Protein AF-A0A6A0ATL6-F1 (afdb_monomer_lite)

Foldseek 3Di:
DDDDFDWDDDPQFTDTDDDDDDDGDRPVRVVVVVVVLQVVLQVVLQVVQVVVQVVCVVVVAHQPQWGWDGADPSHTHIDSDDDDPVSVVVVVVVVVVPD

Organism: NCBI:txid2705029

pLDDT: mean 74.1, std 17.29, range [35.72, 93.38]

Structure (mmCIF, N/CA/C/O backbone):
data_AF-A0A6A0ATL6-F1
#
_entry.id   AF-A0A6A0ATL6-F1
#
loop_
_atom_site.group_PDB
_atom_site.id
_atom_site.type_symbol
_atom_site.label_atom_id
_atom_site.label_alt_id
_atom_site.label_comp_id
_atom_site.label_asym_id
_atom_site.label_entity_id
_atom_site.label_seq_id
_atom_site.pdbx_PDB_ins_code
_atom_site.Cartn_x
_atom_site.Cartn_y
_atom_site.Cartn_z
_atom_site.occupancy
_atom_site.B_iso_or_equiv
_atom_site.auth_seq_id
_atom_site.auth_comp_id
_atom_site.auth_asym_id
_atom_site.auth_atom_id
_atom_site.pdbx_PDB_model_num
ATOM 1 N N . MET A 1 1 ? 1.366 16.237 -34.118 1.00 36.06 1 MET A N 1
ATOM 2 C CA . MET A 1 1 ? 1.933 15.518 -35.273 1.00 36.06 1 MET A CA 1
ATOM 3 C C . MET A 1 1 ? 3.122 14.768 -34.701 1.00 36.06 1 MET A C 1
ATOM 5 O O . MET A 1 1 ? 4.007 15.421 -34.175 1.00 36.06 1 MET A O 1
ATOM 9 N N . GLN A 1 2 ? 3.011 13.448 -34.546 1.00 39.28 2 GLN A N 1
ATOM 10 C CA . GLN A 1 2 ? 4.043 12.636 -33.893 1.00 39.28 2 GLN A CA 1
ATOM 11 C C . GLN A 1 2 ? 5.222 12.512 -34.857 1.00 39.28 2 GLN A C 1
ATOM 13 O O . GLN A 1 2 ? 5.040 11.945 -35.930 1.00 39.28 2 GLN A O 1
ATOM 18 N N . ASP A 1 3 ? 6.377 13.072 -34.502 1.00 41.22 3 ASP A N 1
ATOM 19 C CA . ASP A 1 3 ? 7.627 12.816 -35.216 1.00 41.22 3 ASP A CA 1
ATOM 20 C C . ASP A 1 3 ? 8.073 11.387 -34.902 1.00 41.22 3 ASP A C 1
ATOM 22 O O . ASP A 1 3 ? 8.397 11.033 -33.766 1.00 41.22 3 ASP A O 1
ATOM 26 N N . TRP A 1 4 ? 7.997 10.540 -35.922 1.00 35.72 4 TRP A N 1
ATOM 27 C CA . TRP A 1 4 ? 8.517 9.183 -35.902 1.00 35.72 4 TRP A CA 1
ATOM 28 C C . TRP A 1 4 ? 10.005 9.273 -36.243 1.00 35.72 4 TRP A C 1
ATOM 30 O O . TRP A 1 4 ? 10.358 9.466 -37.401 1.00 35.72 4 TRP A O 1
ATOM 40 N N . TYR A 1 5 ? 10.874 9.179 -35.236 1.00 48.56 5 T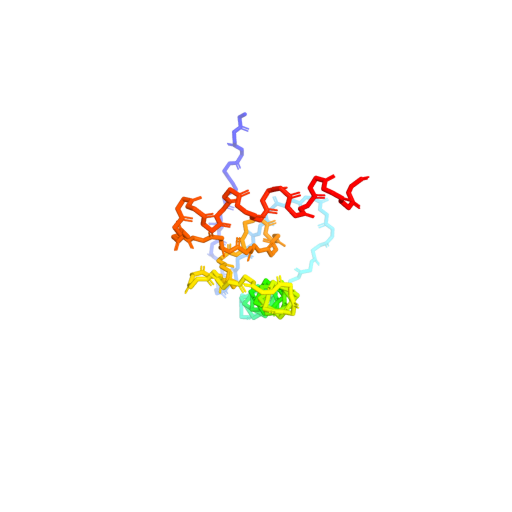YR A N 1
ATOM 41 C CA . TYR A 1 5 ? 12.326 9.158 -35.427 1.00 48.56 5 TYR A CA 1
ATOM 42 C C . TYR A 1 5 ? 12.737 8.007 -36.361 1.00 48.56 5 TYR A C 1
ATOM 44 O O . TYR A 1 5 ? 12.477 6.839 -36.057 1.00 48.56 5 TYR A O 1
ATOM 52 N N . GLU A 1 6 ? 13.394 8.324 -37.481 1.00 45.38 6 GLU A N 1
ATOM 53 C CA . GLU A 1 6 ? 14.033 7.314 -38.325 1.00 45.38 6 GLU A CA 1
ATOM 54 C C . GLU A 1 6 ? 15.246 6.724 -37.596 1.00 45.38 6 GLU A C 1
ATOM 56 O O . GLU A 1 6 ? 16.148 7.434 -37.152 1.00 45.38 6 GLU A O 1
ATOM 61 N N . LEU A 1 7 ? 15.259 5.400 -37.462 1.00 48.75 7 LEU A N 1
ATOM 62 C CA . LEU A 1 7 ? 16.354 4.646 -36.867 1.00 48.75 7 LEU A CA 1
ATOM 63 C C . LEU A 1 7 ? 17.148 3.978 -37.990 1.00 48.75 7 LEU A C 1
ATOM 65 O O . LEU A 1 7 ? 16.650 3.056 -38.637 1.00 48.75 7 LEU A O 1
ATOM 69 N N . ILE A 1 8 ? 18.388 4.419 -38.210 1.00 51.12 8 ILE A N 1
ATOM 70 C CA . ILE A 1 8 ? 19.284 3.811 -39.200 1.00 51.12 8 ILE A CA 1
ATOM 71 C C . ILE A 1 8 ? 20.310 2.933 -38.479 1.00 51.12 8 ILE A C 1
ATOM 73 O O 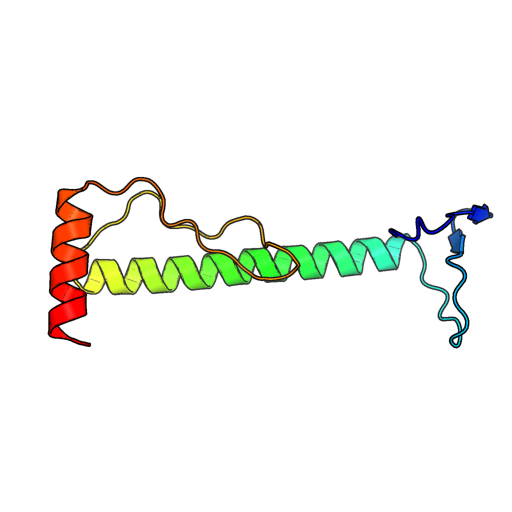. ILE A 1 8 ? 21.001 3.367 -37.556 1.00 51.12 8 ILE A O 1
ATOM 77 N N . LEU A 1 9 ? 20.389 1.676 -38.916 1.00 41.50 9 LEU A N 1
ATOM 78 C CA . LEU A 1 9 ? 21.290 0.651 -38.397 1.00 41.50 9 LEU A CA 1
ATOM 79 C C . LEU A 1 9 ? 22.609 0.710 -39.177 1.00 41.50 9 LEU A C 1
ATOM 81 O O . LEU A 1 9 ? 22.643 0.369 -40.360 1.00 41.50 9 LEU A O 1
ATOM 85 N N . VAL A 1 10 ? 23.701 1.114 -38.525 1.00 42.56 10 VAL A N 1
ATOM 86 C CA . VAL A 1 10 ? 25.050 1.048 -39.108 1.00 42.56 10 VAL A CA 1
ATOM 87 C C . VAL A 1 10 ? 25.951 0.279 -38.148 1.00 42.56 10 VAL A C 1
ATOM 89 O O . VAL A 1 10 ? 26.164 0.692 -37.014 1.00 42.56 10 VAL A O 1
ATOM 92 N N . SER A 1 11 ? 26.462 -0.873 -38.591 1.00 47.91 11 SER A N 1
ATOM 93 C CA . SER A 1 11 ? 27.491 -1.660 -37.887 1.00 47.91 11 SER A CA 1
ATOM 94 C C . SER A 1 11 ? 27.224 -1.908 -36.389 1.00 47.91 11 SER A C 1
ATOM 96 O O . SER A 1 11 ? 28.114 -1.749 -35.561 1.00 47.91 11 SER A O 1
ATOM 98 N N . GLY A 1 12 ? 25.996 -2.295 -36.024 1.00 47.94 12 GLY A N 1
ATOM 99 C CA . GLY A 1 12 ? 25.637 -2.629 -34.636 1.00 47.94 12 GLY A CA 1
ATOM 100 C C . GLY A 1 12 ? 25.437 -1.428 -33.701 1.00 47.94 12 GLY A C 1
ATOM 101 O O . GLY A 1 12 ? 25.255 -1.624 -32.500 1.00 47.94 12 GLY A O 1
ATOM 102 N N . SER A 1 13 ? 25.436 -0.208 -34.242 1.00 43.31 13 SER A N 1
ATOM 103 C CA . SER A 1 13 ? 25.169 1.041 -33.529 1.00 43.31 13 SER A CA 1
ATOM 104 C C . SER A 1 13 ? 23.955 1.750 -34.143 1.00 43.31 13 SER A C 1
ATOM 106 O O . SER A 1 13 ? 23.774 1.740 -35.365 1.00 43.31 13 SER A O 1
ATOM 108 N N . TRP A 1 14 ? 23.094 2.323 -33.297 1.00 51.16 14 TRP A N 1
ATOM 109 C CA . TRP A 1 14 ? 21.949 3.133 -33.728 1.00 51.16 14 TRP A CA 1
ATOM 110 C C . TRP A 1 14 ? 22.337 4.609 -33.666 1.00 51.16 14 TRP A C 1
ATOM 112 O O . TRP A 1 14 ? 22.681 5.107 -32.595 1.00 51.16 14 TRP A O 1
ATOM 122 N N . LEU A 1 15 ? 22.251 5.312 -34.796 1.00 46.25 15 LEU A N 1
ATOM 123 C CA . LEU A 1 15 ? 22.409 6.766 -34.843 1.00 46.25 15 LEU A CA 1
ATOM 124 C C . LEU A 1 15 ? 21.017 7.410 -34.843 1.00 46.25 15 LEU A C 1
ATOM 126 O O . LEU A 1 15 ? 20.220 7.157 -35.744 1.00 46.25 15 LEU A O 1
ATOM 130 N N . VAL A 1 16 ? 20.726 8.219 -33.822 1.00 49.56 16 VAL A N 1
ATOM 131 C CA . VAL A 1 16 ? 19.530 9.075 -33.752 1.00 49.56 16 VAL A CA 1
ATOM 132 C C . VAL A 1 16 ? 19.953 10.479 -34.174 1.00 49.56 16 VAL A C 1
ATOM 134 O O . VAL A 1 16 ? 20.892 11.029 -33.601 1.00 49.56 16 VAL A O 1
ATOM 137 N N . THR A 1 17 ? 19.307 11.055 -35.188 1.00 48.75 17 THR A N 1
ATOM 138 C CA . THR A 1 17 ? 19.652 12.393 -35.684 1.00 48.75 17 THR A CA 1
ATOM 139 C C . THR A 1 17 ? 18.911 13.467 -34.882 1.00 48.75 17 THR A C 1
ATOM 141 O O . THR A 1 17 ? 17.725 13.675 -35.116 1.00 48.75 17 THR A O 1
ATOM 144 N N . ASP A 1 18 ? 19.591 14.170 -33.973 1.00 45.28 18 ASP A N 1
ATOM 145 C CA . ASP A 1 18 ? 19.198 15.530 -33.572 1.00 45.28 18 ASP A CA 1
ATOM 146 C C . ASP A 1 18 ? 20.433 16.378 -33.205 1.00 45.28 18 ASP A C 1
ATOM 148 O O . ASP A 1 18 ? 21.493 15.852 -32.863 1.00 45.28 18 ASP A O 1
ATOM 152 N N . SER A 1 19 ? 20.319 17.694 -33.363 1.00 51.88 19 SER A N 1
ATOM 153 C CA . SER A 1 19 ? 21.411 18.666 -33.512 1.00 51.88 19 SER A CA 1
ATOM 154 C C . SER A 1 19 ? 22.036 19.147 -32.186 1.00 51.88 19 SER A C 1
ATOM 156 O O . SER A 1 19 ? 22.281 20.340 -32.016 1.00 51.88 19 SER A O 1
ATOM 158 N N . GLU A 1 20 ? 22.363 18.238 -31.263 1.00 50.06 20 GLU A N 1
ATOM 159 C CA . GLU A 1 20 ? 23.122 18.520 -30.025 1.00 50.06 20 GLU A CA 1
ATOM 160 C C . GLU A 1 20 ? 24.350 17.585 -29.890 1.00 50.06 20 GLU A C 1
ATOM 162 O O . GLU A 1 20 ? 24.359 16.497 -30.470 1.00 50.06 20 GLU A O 1
ATOM 167 N N . PRO A 1 21 ? 25.446 17.985 -29.201 1.00 45.72 21 PRO A N 1
ATOM 168 C CA . PRO A 1 21 ? 26.745 17.317 -29.330 1.00 45.72 21 PRO A CA 1
ATOM 169 C C . PRO A 1 21 ? 26.717 15.845 -28.886 1.00 45.72 21 PRO A C 1
ATOM 171 O O . PRO A 1 21 ? 26.469 15.510 -27.727 1.00 45.72 21 PRO A O 1
ATOM 174 N N . MET A 1 22 ? 27.023 14.983 -29.858 1.00 42.31 22 MET A N 1
ATOM 175 C CA . MET A 1 22 ? 26.930 13.524 -29.835 1.00 42.31 22 MET A CA 1
ATOM 176 C C . MET A 1 22 ? 27.717 12.865 -28.692 1.00 42.31 22 MET A C 1
ATOM 178 O O . MET A 1 22 ? 28.942 12.983 -28.613 1.00 42.31 22 MET A O 1
ATOM 182 N N . ARG A 1 23 ? 27.030 12.064 -27.869 1.00 55.66 23 ARG A N 1
ATOM 183 C CA . ARG A 1 23 ? 27.655 10.972 -27.111 1.00 55.66 23 ARG A CA 1
ATOM 184 C C . ARG A 1 23 ? 27.321 9.654 -27.794 1.00 55.66 23 ARG A C 1
ATOM 186 O O . ARG A 1 23 ? 26.164 9.246 -27.817 1.00 55.66 23 ARG A O 1
ATOM 193 N N . GLU A 1 24 ? 28.338 8.991 -28.333 1.00 54.38 24 GLU A N 1
ATOM 194 C CA . GLU A 1 24 ? 28.221 7.614 -28.804 1.00 54.38 24 GLU A CA 1
ATOM 195 C C . GLU A 1 24 ? 27.989 6.708 -27.589 1.00 54.38 24 GLU A C 1
ATOM 197 O O . GLU A 1 24 ? 28.874 6.512 -26.756 1.00 54.38 24 GLU A O 1
ATOM 202 N N . VAL A 1 25 ? 26.766 6.204 -27.448 1.00 57.88 25 VAL A N 1
ATOM 203 C CA . VAL A 1 25 ? 26.416 5.207 -26.435 1.00 57.88 25 VAL A CA 1
ATOM 204 C C . VAL A 1 25 ? 26.256 3.862 -27.120 1.00 57.88 25 VAL A C 1
ATOM 206 O O . VAL A 1 25 ? 25.425 3.691 -28.009 1.00 57.88 25 VAL A O 1
ATOM 209 N N . SER A 1 26 ? 27.055 2.884 -26.693 1.00 71.56 26 SER A N 1
ATOM 210 C CA . SER A 1 26 ? 26.893 1.502 -27.139 1.00 71.56 26 SER A CA 1
ATOM 211 C C . SER A 1 26 ? 25.488 1.009 -26.784 1.00 71.56 26 SER A C 1
ATOM 213 O O . SER A 1 26 ? 25.012 1.225 -25.668 1.00 71.56 26 SER A O 1
ATOM 215 N N . VAL A 1 27 ? 24.827 0.305 -27.706 1.00 65.38 27 VAL A N 1
ATOM 216 C CA . VAL A 1 27 ? 23.477 -0.259 -27.510 1.00 65.38 27 VAL A CA 1
ATOM 217 C C . VAL A 1 27 ? 23.399 -1.100 -26.229 1.00 65.38 27 VAL A C 1
ATOM 219 O O . VAL A 1 27 ? 22.405 -1.045 -25.506 1.00 65.38 27 VAL A O 1
ATOM 222 N N . GLY A 1 28 ? 24.475 -1.819 -25.892 1.00 67.44 28 GLY A N 1
ATOM 223 C CA . GLY A 1 28 ? 24.569 -2.579 -24.643 1.00 67.44 28 GLY A CA 1
ATOM 224 C C . GLY A 1 28 ? 24.545 -1.699 -23.388 1.00 67.44 28 GLY A C 1
ATOM 225 O O . GLY A 1 28 ? 23.932 -2.071 -22.389 1.00 67.44 28 GLY A O 1
ATOM 226 N N . GLN A 1 29 ? 25.146 -0.508 -23.447 1.00 65.94 29 GLN A N 1
ATOM 227 C CA . GLN A 1 29 ? 25.128 0.455 -22.348 1.00 65.94 29 GLN A CA 1
ATOM 228 C C . GLN A 1 29 ? 23.735 1.078 -22.183 1.00 65.94 29 GLN A C 1
ATOM 230 O O . GLN A 1 29 ? 23.207 1.091 -21.074 1.00 65.94 29 GLN A O 1
ATOM 235 N N . ALA A 1 30 ? 23.093 1.488 -23.281 1.00 67.69 30 ALA A N 1
ATOM 236 C CA . ALA A 1 30 ? 21.751 2.074 -23.244 1.00 67.69 30 ALA A CA 1
ATOM 237 C C . ALA A 1 30 ? 20.686 1.096 -22.705 1.00 67.69 30 ALA A C 1
ATOM 239 O O . ALA A 1 30 ? 19.795 1.487 -21.948 1.00 67.69 30 ALA A O 1
ATOM 240 N N . ILE A 1 31 ? 20.786 -0.193 -23.055 1.00 72.44 31 ILE A N 1
ATOM 241 C CA . ILE A 1 31 ? 19.900 -1.236 -22.516 1.00 72.44 31 ILE A CA 1
ATOM 242 C C . ILE A 1 31 ? 20.170 -1.449 -21.022 1.00 72.44 31 ILE A C 1
ATOM 244 O O . ILE A 1 31 ? 19.225 -1.490 -20.240 1.00 72.44 31 ILE A O 1
ATOM 248 N N . SER A 1 32 ? 21.439 -1.525 -20.612 1.00 74.12 32 SER A N 1
ATOM 249 C CA . SER A 1 32 ? 21.823 -1.703 -19.204 1.00 74.12 32 SER A CA 1
ATOM 250 C C . SER A 1 32 ? 21.312 -0.563 -18.311 1.00 74.12 32 SER A C 1
ATOM 252 O O . SER A 1 32 ? 20.687 -0.793 -17.270 1.00 74.12 32 SER A O 1
ATOM 254 N N . GLU A 1 33 ? 21.497 0.682 -18.749 1.00 72.00 33 GLU A N 1
ATOM 255 C CA . GLU A 1 33 ? 21.007 1.875 -18.053 1.00 72.00 33 GLU A CA 1
ATOM 256 C C . GLU A 1 33 ? 19.474 1.880 -17.959 1.00 72.00 33 GLU A C 1
ATOM 258 O O . GLU A 1 33 ? 18.912 2.110 -16.886 1.00 72.00 33 GLU A O 1
ATOM 263 N N . ARG A 1 34 ? 18.768 1.542 -19.046 1.00 74.94 34 ARG A N 1
ATOM 264 C CA . ARG A 1 34 ? 17.301 1.462 -19.032 1.00 74.94 34 ARG A CA 1
ATOM 265 C C . ARG A 1 34 ? 16.793 0.356 -18.101 1.00 74.94 34 ARG A C 1
ATOM 267 O O . ARG A 1 34 ? 15.855 0.593 -17.344 1.00 74.94 34 ARG A O 1
ATOM 274 N N . THR A 1 35 ? 17.394 -0.833 -18.130 1.00 79.81 35 THR A N 1
ATOM 275 C CA . THR A 1 35 ? 16.986 -1.965 -17.283 1.00 79.81 35 THR A CA 1
ATOM 276 C C . THR A 1 35 ? 17.248 -1.691 -15.801 1.00 79.81 35 THR A C 1
ATOM 278 O O . THR A 1 35 ? 16.391 -1.985 -14.968 1.00 79.81 35 THR A O 1
ATOM 281 N N . SER A 1 36 ? 18.393 -1.094 -15.457 1.00 80.81 36 SER A N 1
ATOM 282 C CA . SER A 1 36 ? 18.722 -0.733 -14.069 1.00 80.81 36 SER A CA 1
ATOM 283 C C . SER A 1 36 ? 17.803 0.355 -13.508 1.00 80.81 36 SER A C 1
ATOM 285 O O . SER A 1 36 ? 17.342 0.244 -12.368 1.00 80.81 36 SER A O 1
ATOM 287 N N . LYS A 1 37 ? 17.462 1.360 -14.323 1.00 81.75 37 LYS A N 1
ATOM 288 C CA . LYS A 1 37 ? 16.484 2.389 -13.959 1.00 81.75 37 LYS A CA 1
ATOM 289 C C . LYS A 1 37 ? 15.100 1.785 -13.728 1.00 81.75 37 LYS A C 1
ATOM 291 O O . LYS A 1 37 ? 14.512 1.996 -12.674 1.00 81.75 37 LYS A O 1
ATOM 296 N N . PHE A 1 38 ? 14.629 0.971 -14.668 1.00 81.56 38 PHE A N 1
ATOM 297 C CA . PHE A 1 38 ? 13.332 0.307 -14.572 1.00 81.56 38 PHE A CA 1
ATOM 298 C C . PHE A 1 38 ? 13.221 -0.581 -13.320 1.00 81.56 38 PHE A C 1
ATOM 300 O O . PHE A 1 38 ? 12.215 -0.559 -12.614 1.00 81.56 38 PHE A O 1
ATOM 307 N N . LYS A 1 39 ? 14.285 -1.330 -13.002 1.00 86.62 39 LYS A N 1
ATOM 308 C CA . LYS A 1 39 ? 14.355 -2.129 -11.775 1.00 86.62 39 LYS A CA 1
ATOM 309 C C . LYS A 1 39 ? 14.261 -1.258 -10.519 1.00 86.62 39 LYS A C 1
ATOM 311 O O . LYS A 1 39 ? 13.497 -1.585 -9.620 1.00 86.62 39 LYS A O 1
ATOM 316 N N . SER A 1 40 ? 14.998 -0.151 -10.480 1.00 87.25 40 SER A N 1
ATOM 317 C CA . SER A 1 40 ? 14.968 0.782 -9.346 1.00 87.25 40 SER A CA 1
ATOM 318 C C . SER A 1 40 ? 13.571 1.371 -9.115 1.00 87.25 40 SER A C 1
ATOM 320 O O . SER A 1 40 ? 13.142 1.517 -7.975 1.00 87.25 40 SER A O 1
ATOM 322 N N . GLU A 1 41 ? 12.839 1.685 -10.186 1.00 86.19 41 GLU A N 1
ATOM 323 C CA . GLU A 1 41 ? 11.473 2.219 -10.105 1.00 86.19 41 GLU A CA 1
ATOM 324 C C . GLU A 1 41 ? 10.470 1.182 -9.582 1.00 86.19 41 GLU A C 1
ATOM 326 O O . GLU A 1 41 ? 9.598 1.518 -8.780 1.00 86.19 41 GLU A O 1
ATOM 331 N N . LEU A 1 42 ? 10.612 -0.080 -9.995 1.00 84.50 42 LEU A N 1
ATOM 332 C CA . LEU A 1 42 ? 9.799 -1.176 -9.472 1.00 84.50 42 LEU A CA 1
ATOM 333 C C . LEU A 1 42 ? 10.077 -1.420 -7.982 1.00 84.50 42 LEU A C 1
ATOM 335 O O . LEU A 1 42 ? 9.137 -1.517 -7.193 1.00 84.50 42 LEU A O 1
ATOM 339 N N . ASP A 1 43 ? 11.357 -1.469 -7.600 1.00 88.31 43 ASP A N 1
ATOM 340 C CA . ASP A 1 43 ? 11.781 -1.673 -6.212 1.00 88.31 43 ASP A CA 1
ATOM 341 C C . ASP A 1 43 ? 11.243 -0.530 -5.316 1.00 88.31 43 ASP A C 1
ATOM 343 O O . ASP A 1 43 ? 10.682 -0.783 -4.251 1.00 88.31 43 ASP A O 1
ATOM 347 N N . ALA A 1 44 ? 11.276 0.723 -5.790 1.00 88.50 44 ALA A N 1
ATOM 348 C CA . ALA A 1 44 ? 10.695 1.866 -5.076 1.00 88.50 44 ALA A CA 1
ATOM 349 C C . ALA A 1 44 ? 9.165 1.772 -4.905 1.00 88.50 44 ALA A C 1
ATOM 351 O O . ALA A 1 44 ? 8.628 2.163 -3.865 1.00 88.50 44 ALA A O 1
ATOM 352 N N . GLY A 1 45 ? 8.451 1.254 -5.911 1.00 86.50 45 GLY A N 1
ATOM 353 C CA . GLY A 1 45 ? 7.011 1.000 -5.821 1.00 86.50 45 GLY A CA 1
ATOM 354 C C . GLY A 1 45 ? 6.688 -0.073 -4.780 1.00 86.50 45 GLY A C 1
ATOM 355 O O . GLY A 1 45 ? 5.760 0.091 -3.986 1.00 86.50 45 GLY A O 1
ATOM 356 N N . GLN A 1 46 ? 7.491 -1.138 -4.730 1.00 88.44 46 GLN A N 1
ATOM 357 C CA . GLN A 1 46 ? 7.343 -2.194 -3.731 1.00 88.44 46 GLN A CA 1
ATOM 358 C C . GLN A 1 46 ? 7.621 -1.683 -2.312 1.00 88.44 46 GLN A C 1
ATOM 360 O O . GLN A 1 46 ? 6.822 -1.936 -1.414 1.00 88.44 46 GLN A O 1
ATOM 365 N N . ASP A 1 47 ? 8.676 -0.891 -2.114 1.00 91.62 47 ASP A N 1
ATOM 366 C CA . ASP A 1 47 ? 8.987 -0.283 -0.814 1.00 91.62 47 ASP A CA 1
ATOM 367 C C . ASP A 1 47 ? 7.840 0.603 -0.301 1.00 91.62 47 ASP A C 1
ATOM 369 O O . ASP A 1 47 ? 7.505 0.598 0.890 1.00 91.62 47 ASP A O 1
ATOM 373 N N . ALA A 1 48 ? 7.217 1.378 -1.194 1.00 87.94 48 ALA A N 1
ATOM 374 C CA . ALA A 1 48 ? 6.060 2.200 -0.857 1.00 87.94 48 ALA A CA 1
ATOM 375 C C . ALA A 1 48 ? 4.852 1.337 -0.456 1.00 87.94 48 ALA A C 1
ATOM 377 O O . ALA A 1 48 ? 4.189 1.634 0.545 1.00 87.94 48 ALA A O 1
ATOM 378 N N . ALA A 1 49 ? 4.599 0.249 -1.189 1.00 88.44 49 ALA A N 1
ATOM 379 C CA . ALA A 1 49 ? 3.551 -0.708 -0.859 1.00 88.44 49 ALA A CA 1
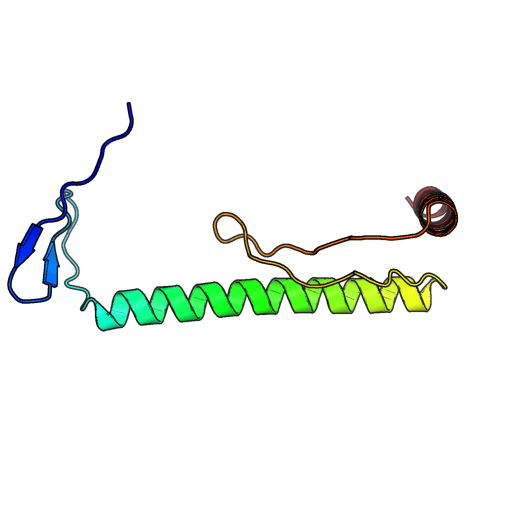ATOM 380 C C . ALA A 1 49 ? 3.796 -1.362 0.508 1.00 88.44 49 ALA A C 1
ATOM 382 O O . ALA A 1 49 ? 2.895 -1.389 1.342 1.00 88.44 49 ALA A O 1
ATOM 383 N N . ASP A 1 50 ? 5.018 -1.804 0.801 1.00 89.94 50 ASP A N 1
ATOM 384 C CA . ASP A 1 50 ? 5.353 -2.454 2.071 1.00 89.94 50 ASP A CA 1
ATOM 385 C C . ASP A 1 50 ? 5.161 -1.514 3.267 1.00 89.94 50 ASP A C 1
ATOM 387 O O . ASP A 1 50 ? 4.603 -1.908 4.301 1.00 89.94 50 ASP A O 1
ATOM 391 N N . ARG A 1 51 ? 5.555 -0.241 3.120 1.00 90.50 51 ARG A N 1
ATOM 392 C CA . ARG A 1 51 ? 5.322 0.795 4.140 1.00 90.50 51 ARG A CA 1
ATOM 393 C C . ARG A 1 51 ? 3.834 1.020 4.383 1.00 90.50 51 ARG A C 1
ATOM 395 O O . ARG A 1 51 ? 3.411 1.058 5.540 1.00 90.50 51 ARG A O 1
ATOM 402 N N . LEU A 1 52 ? 3.038 1.124 3.320 1.00 87.12 52 LEU A N 1
ATOM 403 C CA . LEU A 1 52 ? 1.589 1.281 3.424 1.00 87.12 52 LEU A CA 1
ATOM 404 C C . LEU A 1 52 ? 0.935 0.036 4.046 1.00 87.12 52 LEU A C 1
ATOM 406 O O . LEU A 1 52 ? 0.130 0.165 4.965 1.00 87.12 52 LEU A O 1
ATOM 410 N N . ALA A 1 53 ? 1.334 -1.172 3.640 1.00 88.00 53 ALA A N 1
ATOM 411 C CA . ALA A 1 53 ? 0.850 -2.424 4.221 1.00 88.00 53 ALA A CA 1
ATOM 412 C C . ALA A 1 53 ? 1.153 -2.518 5.717 1.00 88.00 53 ALA A C 1
ATOM 414 O O . ALA A 1 53 ? 0.360 -3.076 6.477 1.00 88.00 53 ALA A O 1
ATOM 415 N N . LYS A 1 54 ? 2.317 -2.027 6.152 1.00 90.38 54 LYS A N 1
ATOM 416 C CA . LYS A 1 54 ? 2.668 -1.970 7.571 1.00 90.38 54 LYS A CA 1
ATOM 417 C C . LYS A 1 54 ? 1.774 -0.980 8.318 1.00 90.38 54 LYS A C 1
ATOM 419 O O . LYS A 1 54 ? 1.174 -1.365 9.312 1.00 90.38 54 LYS A O 1
ATOM 424 N N . ALA A 1 55 ? 1.643 0.251 7.827 1.00 89.62 55 ALA A N 1
ATOM 425 C CA . ALA A 1 55 ? 0.818 1.275 8.470 1.00 89.62 55 ALA A CA 1
ATOM 426 C C . ALA A 1 55 ? -0.657 0.851 8.582 1.00 89.62 55 ALA A C 1
ATOM 428 O O . ALA A 1 55 ? -1.273 1.016 9.631 1.00 89.62 55 ALA A O 1
ATOM 429 N N . LEU A 1 56 ? -1.202 0.235 7.530 1.00 88.06 56 LEU A N 1
ATOM 430 C CA . LEU A 1 56 ? -2.558 -0.312 7.536 1.00 88.06 56 LEU A CA 1
ATOM 431 C C . LEU A 1 56 ? -2.717 -1.423 8.576 1.00 88.06 56 LEU A C 1
ATOM 433 O O . LEU A 1 56 ? -3.694 -1.409 9.318 1.00 88.06 56 LEU A O 1
ATOM 437 N N . ARG A 1 57 ? -1.745 -2.340 8.680 1.00 87.44 57 ARG A N 1
ATOM 438 C CA . ARG A 1 57 ? -1.742 -3.386 9.717 1.00 87.44 57 ARG A CA 1
ATOM 439 C C . ARG A 1 57 ? -1.694 -2.800 11.123 1.00 87.44 57 ARG A C 1
ATOM 441 O O . ARG A 1 57 ? -2.471 -3.234 11.969 1.00 87.44 57 ARG A O 1
ATOM 448 N N . ASP A 1 58 ? -0.846 -1.799 11.349 1.00 89.06 58 ASP A N 1
ATOM 449 C CA . ASP A 1 58 ? -0.741 -1.094 12.633 1.00 89.06 58 ASP A CA 1
ATOM 450 C C . ASP A 1 58 ? -2.070 -0.384 12.992 1.00 89.06 58 ASP A C 1
ATOM 452 O O . ASP A 1 58 ? -2.434 -0.299 14.163 1.00 89.06 58 ASP A O 1
ATOM 456 N N . ALA A 1 59 ? -2.838 0.051 11.986 1.00 85.88 59 ALA A N 1
ATOM 457 C CA . ALA A 1 59 ? -4.182 0.617 12.132 1.00 85.88 59 ALA A CA 1
ATOM 458 C C . ALA A 1 59 ? -5.322 -0.430 12.174 1.00 85.88 59 ALA A C 1
ATOM 460 O O . ALA A 1 59 ? -6.489 -0.059 12.282 1.00 85.88 59 ALA A O 1
ATOM 461 N N . GLY A 1 60 ? -5.016 -1.732 12.109 1.00 87.31 60 GLY A N 1
ATOM 462 C CA . GLY A 1 60 ? -6.004 -2.819 12.172 1.00 87.31 60 GLY A CA 1
ATOM 463 C C . GLY A 1 60 ? -6.658 -3.198 10.836 1.00 87.31 60 GLY A C 1
ATOM 464 O O . GLY A 1 60 ? -7.627 -3.958 10.818 1.00 87.31 60 GLY A O 1
ATOM 465 N N . PHE A 1 61 ? -6.132 -2.710 9.713 1.00 86.50 61 PHE A N 1
ATOM 466 C CA . PHE A 1 61 ? -6.594 -3.018 8.360 1.00 86.50 61 PHE A CA 1
ATOM 467 C C . PHE A 1 61 ? -5.675 -4.030 7.668 1.00 86.50 61 PHE A C 1
ATOM 469 O O . PHE A 1 61 ? -4.469 -4.093 7.898 1.00 86.50 61 PHE A O 1
ATOM 476 N N . THR A 1 62 ? -6.232 -4.842 6.770 1.00 82.44 62 THR A N 1
ATOM 477 C CA . THR A 1 62 ? -5.450 -5.739 5.906 1.00 82.44 62 THR A CA 1
ATOM 478 C C . THR A 1 62 ? -6.005 -5.679 4.492 1.00 82.44 62 THR A C 1
ATOM 480 O O . THR A 1 62 ? -7.160 -6.036 4.262 1.00 82.44 62 THR A O 1
ATOM 483 N N . LEU A 1 63 ? -5.177 -5.226 3.548 1.00 81.50 63 LEU A N 1
ATOM 484 C CA . LEU A 1 63 ? -5.500 -5.196 2.123 1.00 81.50 63 LEU A CA 1
ATOM 485 C C . LEU A 1 63 ? -4.712 -6.318 1.423 1.00 81.50 63 LEU A C 1
ATOM 487 O O . LEU A 1 63 ? -3.487 -6.237 1.353 1.00 81.50 63 LEU A O 1
ATOM 491 N N . PRO A 1 64 ? -5.379 -7.390 0.954 1.00 69.94 64 PRO A N 1
ATOM 492 C CA . PRO A 1 64 ? -4.706 -8.615 0.521 1.00 69.94 64 PRO A CA 1
ATOM 493 C C . PRO A 1 64 ? -4.003 -8.512 -0.838 1.00 69.94 64 PRO A C 1
ATOM 495 O O . PRO A 1 64 ? -3.250 -9.418 -1.179 1.00 69.94 64 PRO A O 1
ATOM 498 N N . SER A 1 65 ? -4.235 -7.460 -1.628 1.00 77.19 65 SER A N 1
ATOM 499 C CA . SER A 1 65 ? -3.563 -7.270 -2.926 1.00 77.19 65 SER A CA 1
ATOM 500 C C . SER A 1 65 ? -2.810 -5.944 -3.016 1.00 77.19 65 SER A C 1
ATOM 502 O O . SER A 1 65 ? -2.717 -5.355 -4.088 1.00 77.19 65 SER A O 1
ATOM 504 N N . LEU A 1 66 ? -2.278 -5.477 -1.884 1.00 83.25 66 LEU A N 1
ATOM 505 C CA . LEU A 1 66 ? -1.376 -4.333 -1.864 1.00 83.25 66 LEU A CA 1
ATOM 506 C C . LEU A 1 66 ? 0.036 -4.756 -2.302 1.00 83.25 66 LEU A C 1
ATOM 508 O O . LEU A 1 66 ? 0.614 -5.658 -1.696 1.00 83.25 66 LEU A O 1
ATOM 512 N N . GLY A 1 67 ? 0.603 -4.096 -3.311 1.00 82.31 67 GLY A N 1
ATOM 513 C CA . GLY A 1 67 ? 1.949 -4.405 -3.809 1.00 82.31 67 GLY A CA 1
ATOM 514 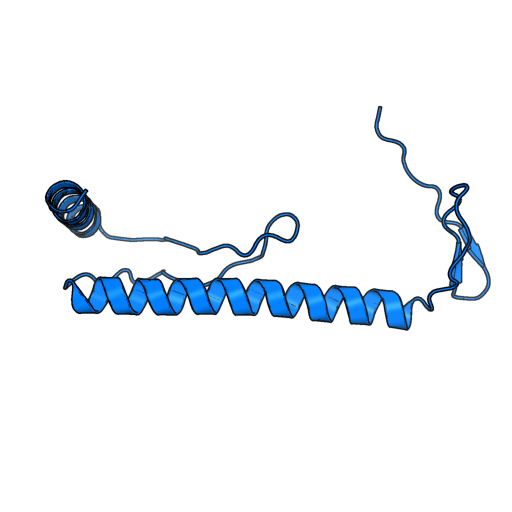C C . GLY A 1 67 ? 2.507 -3.334 -4.742 1.00 82.31 67 GLY A C 1
ATOM 515 O O . GLY A 1 67 ? 1.764 -2.482 -5.225 1.00 82.31 67 GLY A O 1
ATOM 516 N N . GLY A 1 68 ? 3.816 -3.356 -4.993 1.00 82.44 68 GLY A N 1
ATOM 517 C CA . GLY A 1 68 ? 4.415 -2.556 -6.061 1.00 82.44 68 GLY A CA 1
ATOM 518 C C . GLY A 1 68 ? 3.986 -3.088 -7.428 1.00 82.44 68 GLY A C 1
ATOM 519 O O . GLY A 1 68 ? 3.796 -4.291 -7.600 1.00 82.44 68 GLY A O 1
ATOM 520 N N . THR A 1 69 ? 3.823 -2.205 -8.411 1.00 86.19 69 THR A N 1
ATOM 521 C CA . THR A 1 69 ? 3.440 -2.601 -9.775 1.00 86.19 69 THR A CA 1
ATOM 522 C C . THR A 1 69 ? 4.287 -1.896 -10.833 1.00 86.19 69 THR A C 1
ATOM 524 O O . THR A 1 69 ? 5.178 -1.107 -10.514 1.00 86.19 69 THR A O 1
ATOM 527 N N . TYR A 1 70 ? 4.044 -2.222 -12.104 1.00 83.44 70 TYR A N 1
ATOM 528 C CA . TYR A 1 70 ? 4.811 -1.708 -13.236 1.00 83.44 70 TYR A CA 1
ATOM 529 C C . TYR A 1 70 ? 4.809 -0.165 -13.235 1.00 83.44 70 TYR A C 1
ATOM 531 O O . TYR A 1 70 ? 3.730 0.437 -13.201 1.00 83.44 70 TYR A O 1
ATOM 539 N N . PRO A 1 71 ? 5.982 0.493 -13.278 1.00 82.12 71 PRO A N 1
ATOM 540 C CA . PRO A 1 71 ? 6.054 1.946 -13.264 1.00 82.12 71 PRO A CA 1
ATOM 541 C C . PRO A 1 71 ? 5.469 2.539 -14.550 1.00 82.12 71 PRO A C 1
ATOM 543 O O . PRO A 1 71 ? 5.685 2.036 -15.653 1.00 82.12 71 PRO A O 1
ATOM 546 N N . VAL A 1 72 ? 4.745 3.650 -14.430 1.00 87.38 72 VAL A N 1
ATOM 547 C CA . VAL A 1 72 ? 4.125 4.340 -15.571 1.00 87.38 72 VAL A CA 1
ATOM 548 C C . VAL A 1 72 ? 4.937 5.590 -15.873 1.00 87.38 72 VAL A C 1
ATOM 550 O O . VAL A 1 72 ? 5.050 6.475 -15.032 1.00 87.38 72 VAL A O 1
ATOM 553 N N . GLN A 1 73 ? 5.526 5.659 -17.070 1.00 87.12 73 GLN A N 1
ATOM 554 C CA . GLN A 1 73 ? 6.357 6.794 -17.507 1.00 87.12 73 GLN A CA 1
ATOM 555 C C . GLN A 1 73 ? 7.499 7.132 -16.525 1.00 87.12 73 GLN A C 1
ATOM 557 O O . GLN A 1 73 ? 7.774 8.294 -16.245 1.00 87.12 73 GLN A O 1
ATOM 562 N N . GLY A 1 74 ? 8.156 6.107 -15.976 1.00 82.38 74 GLY A N 1
ATOM 563 C CA . GLY A 1 74 ? 9.239 6.279 -15.002 1.00 82.38 74 GLY A CA 1
ATOM 564 C C . GLY A 1 74 ? 8.775 6.648 -13.590 1.00 82.38 74 GLY A C 1
ATOM 565 O O . GLY A 1 74 ? 9.582 7.017 -12.742 1.00 82.38 74 GLY A O 1
ATOM 566 N N . THR A 1 75 ? 7.469 6.577 -13.329 1.00 84.12 75 THR A N 1
ATOM 567 C CA . THR A 1 75 ? 6.891 6.841 -12.010 1.00 84.12 75 THR A CA 1
ATOM 568 C C . THR A 1 75 ? 6.574 5.512 -11.321 1.00 84.12 75 THR A C 1
ATOM 570 O O . THR A 1 75 ? 5.789 4.737 -11.877 1.00 84.12 75 THR A O 1
ATOM 573 N N . PRO A 1 76 ? 7.147 5.229 -10.134 1.00 83.25 76 PRO A N 1
ATOM 574 C CA . PRO A 1 76 ? 6.790 4.066 -9.322 1.00 83.25 76 PRO A CA 1
ATOM 575 C C . PRO A 1 76 ? 5.300 4.049 -8.980 1.00 83.25 76 PRO A C 1
ATOM 577 O O . PRO A 1 76 ? 4.731 5.085 -8.638 1.00 83.25 76 PRO A O 1
ATOM 580 N N . MET A 1 77 ? 4.675 2.874 -9.038 1.00 85.75 77 MET A N 1
ATOM 581 C CA . MET A 1 77 ? 3.242 2.709 -8.786 1.00 85.75 77 MET A CA 1
ATOM 582 C C . MET A 1 77 ? 2.982 1.635 -7.730 1.00 85.75 77 MET A C 1
ATOM 584 O O . MET A 1 77 ? 3.742 0.674 -7.600 1.00 85.75 77 MET A O 1
ATOM 588 N N . VAL A 1 78 ? 1.869 1.790 -7.010 1.00 80.69 78 VAL A N 1
ATOM 589 C CA . VAL A 1 78 ? 1.359 0.823 -6.028 1.00 80.69 78 VAL A CA 1
ATOM 590 C C . VAL A 1 78 ? -0.009 0.330 -6.488 1.00 80.69 78 VAL A C 1
ATOM 592 O O . VAL A 1 78 ? -0.900 1.124 -6.789 1.00 80.69 78 VAL A O 1
ATOM 595 N N . GLU A 1 79 ? -0.188 -0.984 -6.527 1.00 82.31 79 GLU A N 1
ATOM 596 C CA . GLU A 1 79 ? -1.480 -1.626 -6.732 1.00 82.31 79 GLU A CA 1
ATOM 597 C C . GLU A 1 79 ? -2.251 -1.670 -5.405 1.00 82.31 79 GLU A C 1
ATOM 599 O O . GLU A 1 79 ? -1.747 -2.154 -4.393 1.00 82.31 79 GLU A O 1
ATOM 604 N N . LEU A 1 80 ? -3.484 -1.153 -5.407 1.00 76.19 80 LEU A N 1
ATOM 605 C CA . LEU A 1 80 ? -4.388 -1.119 -4.245 1.00 76.19 80 LEU A CA 1
ATOM 606 C C . LEU A 1 80 ? -5.501 -2.184 -4.343 1.00 76.19 80 LEU A C 1
ATOM 608 O O . LEU A 1 80 ? -6.596 -2.009 -3.809 1.00 76.19 80 LEU A O 1
ATOM 612 N N . GLY A 1 81 ? -5.265 -3.252 -5.109 1.00 73.00 81 GLY A N 1
ATOM 613 C CA . GLY A 1 81 ? -6.303 -4.145 -5.620 1.00 73.00 81 GLY A CA 1
ATOM 614 C C . GLY A 1 81 ? -7.101 -4.922 -4.561 1.00 73.00 81 GLY A C 1
ATOM 615 O O . GLY A 1 81 ? -6.631 -5.207 -3.461 1.00 73.00 81 GLY A O 1
ATOM 616 N N . ARG A 1 82 ? -8.331 -5.304 -4.951 1.00 65.38 82 ARG A N 1
ATOM 617 C CA . ARG A 1 82 ? -9.210 -6.322 -4.327 1.00 65.38 82 ARG A CA 1
ATOM 618 C C . ARG A 1 82 ? -9.270 -6.292 -2.793 1.00 65.38 82 ARG A C 1
ATOM 620 O O . ARG A 1 82 ? -8.908 -7.248 -2.111 1.00 65.38 82 ARG A O 1
ATOM 627 N N . ALA A 1 83 ? -9.837 -5.222 -2.256 1.00 75.38 83 ALA A N 1
ATOM 628 C CA . ALA A 1 83 ? -10.260 -5.152 -0.863 1.00 75.38 83 ALA A CA 1
ATOM 629 C C . ALA A 1 83 ? -11.770 -5.391 -0.739 1.00 75.38 83 ALA A C 1
ATOM 631 O O . ALA A 1 83 ? -12.533 -5.073 -1.654 1.00 75.38 83 ALA A O 1
ATOM 632 N N . ARG A 1 84 ? -12.226 -5.936 0.394 1.00 79.50 84 ARG A N 1
ATOM 633 C CA . ARG A 1 84 ? -13.668 -6.026 0.653 1.00 79.50 84 ARG A CA 1
ATOM 634 C C . ARG A 1 84 ? -14.245 -4.626 0.879 1.00 79.50 84 ARG A C 1
ATOM 636 O O . ARG A 1 84 ? -13.597 -3.795 1.513 1.00 79.50 84 ARG A O 1
ATOM 643 N N . ALA A 1 85 ? -15.473 -4.393 0.416 1.00 83.62 85 ALA A N 1
ATOM 644 C CA . ALA A 1 85 ? -16.135 -3.092 0.532 1.00 83.62 85 ALA A CA 1
ATOM 645 C C . ALA A 1 85 ? -16.223 -2.595 1.986 1.00 83.62 85 ALA A C 1
ATOM 647 O O . ALA A 1 85 ? -15.950 -1.431 2.250 1.00 83.62 85 ALA A O 1
ATOM 648 N N . ASP A 1 86 ? -16.506 -3.484 2.939 1.00 86.19 86 ASP A N 1
ATOM 649 C CA . ASP A 1 86 ? -16.597 -3.141 4.361 1.00 86.19 86 ASP A CA 1
ATOM 650 C C . ASP A 1 86 ? -15.250 -2.705 4.966 1.00 86.19 86 ASP A C 1
ATOM 652 O O . ASP A 1 86 ? -15.204 -1.817 5.813 1.00 86.19 86 ASP A O 1
ATOM 656 N N . VAL A 1 87 ? -14.140 -3.288 4.501 1.00 84.81 87 VAL A N 1
ATOM 657 C CA . VAL A 1 87 ? -12.785 -2.892 4.917 1.00 84.81 87 VAL A CA 1
ATOM 658 C C . VAL A 1 87 ? -12.455 -1.499 4.384 1.00 84.81 87 VAL A C 1
ATOM 660 O O . VAL A 1 87 ? -11.880 -0.694 5.111 1.00 84.81 87 VAL A O 1
ATOM 663 N N . ILE A 1 88 ? -12.851 -1.199 3.143 1.00 88.44 88 ILE A N 1
ATOM 664 C CA . ILE A 1 88 ? -12.643 0.118 2.528 1.00 88.44 88 ILE A CA 1
ATOM 665 C C . ILE A 1 88 ? -13.486 1.199 3.208 1.00 88.44 88 ILE A C 1
ATOM 667 O O . ILE A 1 88 ? -12.955 2.268 3.487 1.00 88.44 88 ILE A O 1
ATOM 671 N N . SER A 1 89 ? -14.752 0.927 3.538 1.00 89.94 89 SER A N 1
ATOM 672 C CA . SER A 1 89 ? -15.592 1.882 4.275 1.00 89.94 89 SER A CA 1
ATOM 673 C C . SER A 1 89 ? -14.994 2.236 5.638 1.00 89.94 89 SER A C 1
ATOM 675 O O . SER A 1 89 ? -14.852 3.412 5.953 1.00 89.94 89 SER A O 1
ATOM 677 N N . ARG A 1 90 ? -14.547 1.235 6.409 1.00 89.00 90 ARG A N 1
ATOM 678 C CA . ARG A 1 90 ? -13.902 1.477 7.712 1.00 89.00 90 ARG A CA 1
ATOM 679 C C . ARG A 1 90 ? -12.573 2.222 7.581 1.00 89.00 90 ARG A C 1
ATOM 681 O O . ARG A 1 90 ? -12.223 3.001 8.460 1.00 89.00 90 ARG A O 1
ATOM 688 N N . LEU A 1 91 ? -11.819 1.971 6.508 1.00 88.88 91 LEU A N 1
ATOM 689 C CA . LEU A 1 91 ? -10.579 2.696 6.233 1.00 88.88 91 LEU A CA 1
ATOM 690 C C . LEU A 1 91 ? -10.861 4.167 5.909 1.00 88.88 91 LEU A C 1
ATOM 692 O O . LEU A 1 91 ? -10.138 5.031 6.394 1.00 88.88 91 LEU A O 1
ATOM 696 N N . ALA A 1 92 ? -11.903 4.451 5.124 1.00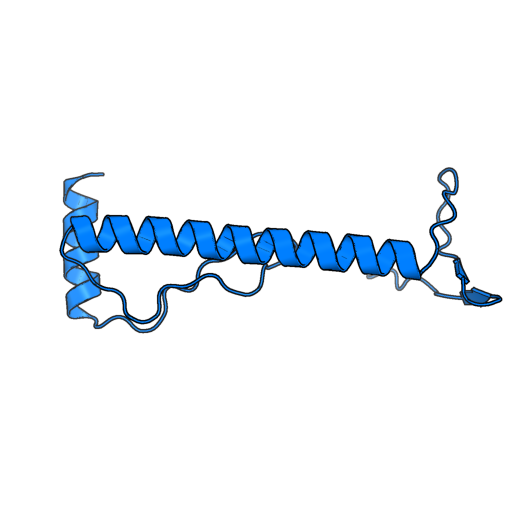 90.19 92 ALA A N 1
ATOM 697 C CA . ALA A 1 92 ? -12.310 5.817 4.807 1.00 90.19 92 ALA A CA 1
ATOM 698 C C . ALA A 1 92 ? -12.692 6.594 6.076 1.00 90.19 92 ALA A C 1
ATOM 700 O O . ALA A 1 92 ? -12.106 7.642 6.330 1.00 90.19 92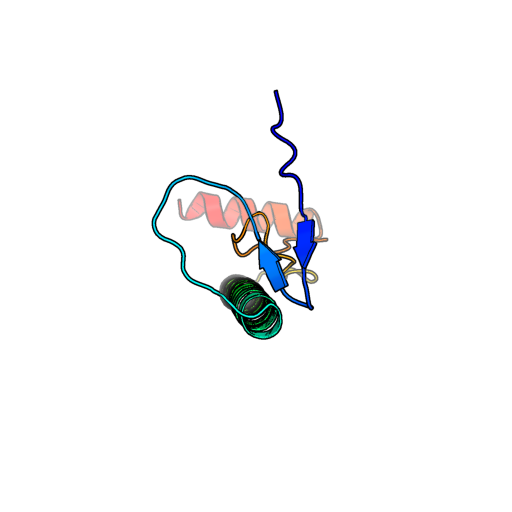 ALA A O 1
ATOM 701 N N . GLU A 1 93 ? -13.560 6.027 6.922 1.00 93.38 93 GLU A N 1
ATOM 702 C CA . GLU A 1 93 ? -13.930 6.616 8.220 1.00 93.38 93 GLU A CA 1
ATOM 703 C C . GLU A 1 93 ? -12.691 6.897 9.089 1.00 93.38 93 GLU A C 1
ATOM 705 O O . GLU A 1 93 ? -12.519 7.993 9.617 1.00 93.38 93 GLU A O 1
ATOM 710 N N . TRP A 1 94 ? -11.766 5.935 9.182 1.00 92.25 94 TRP A N 1
ATOM 711 C CA . TRP A 1 94 ? -10.540 6.089 9.969 1.00 92.25 94 TRP A CA 1
ATOM 712 C C . TRP A 1 94 ? -9.629 7.223 9.470 1.00 92.25 94 TRP A C 1
ATOM 714 O O . TRP A 1 94 ? -8.979 7.885 10.287 1.00 92.25 94 TRP A O 1
ATOM 724 N N . ILE A 1 95 ? -9.557 7.437 8.149 1.00 91.50 95 ILE A N 1
ATOM 725 C CA . ILE A 1 95 ? -8.805 8.543 7.537 1.00 91.50 95 ILE A CA 1
ATOM 726 C C . ILE A 1 95 ? -9.505 9.875 7.817 1.00 91.50 95 ILE A C 1
ATOM 728 O O . ILE A 1 95 ? -8.838 10.823 8.221 1.00 91.50 95 ILE A O 1
ATOM 732 N N . GLU A 1 96 ? -10.825 9.944 7.635 1.00 92.69 96 GLU A N 1
ATOM 733 C CA . GLU A 1 96 ? -11.624 11.156 7.866 1.00 92.69 96 GLU A CA 1
ATOM 734 C C . GLU A 1 96 ? -11.510 11.662 9.311 1.00 92.69 96 GLU A C 1
ATOM 736 O O . GLU A 1 96 ? -11.430 12.863 9.537 1.00 92.69 96 GLU A O 1
ATOM 741 N N . GLU A 1 97 ? -11.404 10.764 10.292 1.00 92.94 97 GLU A N 1
ATOM 742 C CA . GLU A 1 97 ? -11.166 11.119 11.700 1.00 92.94 97 GLU A CA 1
ATOM 743 C C . GLU A 1 97 ? -9.801 11.788 11.973 1.00 92.94 97 GLU A C 1
ATOM 745 O O . GLU A 1 97 ? -9.581 12.310 13.068 1.00 92.94 97 GLU A O 1
ATOM 750 N N . ARG A 1 98 ? -8.848 11.709 11.034 1.00 90.06 98 ARG A N 1
ATOM 751 C CA . ARG A 1 98 ? -7.435 12.103 11.214 1.00 90.06 98 ARG A CA 1
ATOM 752 C C . ARG A 1 98 ? -6.945 13.146 10.205 1.00 90.06 98 ARG A C 1
ATOM 754 O O . ARG A 1 98 ? -5.788 13.557 10.313 1.00 90.06 98 ARG A O 1
ATOM 761 N N . ALA A 1 99 ? -7.780 13.513 9.235 1.00 81.00 99 ALA A N 1
ATOM 762 C CA . ALA A 1 99 ? -7.504 14.512 8.203 1.00 81.00 99 ALA A CA 1
ATOM 763 C C . ALA A 1 99 ? -7.832 15.929 8.694 1.00 81.00 99 ALA A C 1
ATOM 765 O O . ALA A 1 99 ? -7.069 16.851 8.325 1.00 81.00 99 ALA A O 1
#

Secondary structure (DSSP, 8-state):
-------EEETTEEEP--SS------HHHHHHHHHHHHHHHHHHHHHHHHHHHHHHHHTT---TEEEEEEEETTEEEEEEE---HHHHHHHHHHHHTT-

Radius of gyration: 21.61 Å; chains: 1; bounding box: 45×27×52 Å

Sequence (99 aa):
MQDWYELILVSGSWLVTDSEPMREVSVGQAISERTSKFKSELDAGQDAADRLAKALRDAGFTLPSLGGTYPVQGTPMVELGRARADVISRLAEWIEERA